Protein AF-A0A2H1KD50-F1 (afdb_monomer)

Radius of gyration: 16.43 Å; Cα contacts (8 Å, |Δi|>4): 13; chains: 1; bounding box: 30×27×50 Å

Solvent-accessible surface area (backbone atoms only — not comparable to full-atom values): 3876 Å² total; per-residue (Å²): 110,76,62,59,54,50,52,50,50,48,51,58,64,46,47,55,59,51,50,52,51,50,53,52,38,58,57,43,37,79,76,34,91,63,41,45,61,55,42,51,51,54,50,51,50,53,51,49,53,48,51,49,49,54,61,70,73,39,84,75,82,88,77,78,94,124

Secondary structure (DSSP, 8-state):
-HHHHHHHHHHHHHHHHHHHHHHHHHHHHHHSTTHHHHHHHHHHHHHHHHHHHHHHHSPP------

Mean predicted aligned error: 10.82 Å

Foldseek 3Di:
DVLVVVLVVVCVVVVVVLVVLVVVLVVVCVVDPCSVVVSVVVSVVVVVVVVVVSVVPPDDPPPDDD

pLDDT: mean 71.48, std 10.69, range [46.59, 85.44]

Nearest PDB structures (foldseek):
  8dbq-assembly1_J  TM=6.725E-01  e=5.704E+00  Escherichia coli

Structure (mmCIF, N/CA/C/O backbone):
data_AF-A0A2H1KD50-F1
#
_entry.id   AF-A0A2H1KD50-F1
#
loop_
_atom_site.group_PDB
_atom_site.id
_atom_site.type_symbol
_atom_site.label_atom_id
_atom_site.label_alt_id
_atom_site.label_comp_id
_atom_site.label_asym_id
_atom_site.label_entity_id
_atom_site.label_seq_id
_atom_site.pdbx_PDB_ins_code
_atom_site.Cartn_x
_atom_site.Cartn_y
_atom_site.Cartn_z
_atom_site.occupancy
_atom_site.B_iso_or_equiv
_atom_site.auth_seq_id
_atom_site.auth_comp_id
_atom_site.auth_asym_id
_atom_site.auth_atom_id
_atom_site.pdbx_PDB_model_num
ATOM 1 N N . MET A 1 1 ? -15.675 -4.679 22.267 1.00 50.53 1 MET A N 1
ATOM 2 C CA . MET A 1 1 ? -15.926 -5.870 21.420 1.00 50.53 1 MET A CA 1
ATOM 3 C C . MET A 1 1 ? -16.494 -5.554 20.030 1.00 50.53 1 MET A C 1
ATOM 5 O O . MET A 1 1 ? -15.859 -5.935 19.058 1.00 50.53 1 MET A O 1
ATOM 9 N N . ARG A 1 2 ? -17.644 -4.867 19.865 1.00 54.88 2 ARG A N 1
ATOM 10 C CA . ARG A 1 2 ? -18.234 -4.620 18.519 1.00 54.88 2 ARG A CA 1
ATOM 11 C C . ARG A 1 2 ? -17.350 -3.761 17.595 1.00 54.88 2 ARG A C 1
ATOM 13 O O . ARG A 1 2 ? -17.347 -3.961 16.387 1.00 54.88 2 ARG A O 1
ATOM 20 N N . GLU A 1 3 ? -16.585 -2.836 18.168 1.00 54.50 3 GLU A N 1
ATOM 21 C CA . GLU A 1 3 ? -15.676 -1.928 17.452 1.00 54.50 3 GLU A CA 1
ATOM 22 C C . GLU A 1 3 ? -14.361 -2.585 17.028 1.00 54.50 3 GLU A C 1
ATOM 24 O O . GLU A 1 3 ? -13.924 -2.383 15.900 1.00 54.50 3 GLU A O 1
ATOM 29 N N . GLU A 1 4 ? -13.772 -3.435 17.873 1.00 58.06 4 GLU A N 1
ATOM 30 C CA . GLU A 1 4 ? -12.609 -4.253 17.500 1.00 58.06 4 GLU A CA 1
ATOM 31 C C . GLU A 1 4 ? -12.956 -5.202 16.356 1.00 58.06 4 GLU A C 1
ATOM 33 O O . GLU A 1 4 ? -12.206 -5.289 15.389 1.00 58.06 4 GLU A O 1
ATOM 38 N N . ALA A 1 5 ? -14.133 -5.834 16.410 1.00 59.94 5 ALA A N 1
ATOM 39 C CA . ALA A 1 5 ? -14.626 -6.675 15.324 1.00 59.94 5 ALA A CA 1
ATOM 40 C C . ALA A 1 5 ? -14.842 -5.876 14.025 1.00 59.94 5 ALA A C 1
ATOM 42 O O . ALA A 1 5 ? -14.517 -6.360 12.945 1.00 59.94 5 ALA A O 1
ATOM 43 N N . ARG A 1 6 ? -15.332 -4.630 14.111 1.00 61.84 6 ARG A N 1
ATOM 44 C CA . ARG A 1 6 ? -15.538 -3.750 12.946 1.00 61.84 6 ARG A CA 1
ATOM 45 C C . ARG A 1 6 ? -14.220 -3.259 12.347 1.00 61.84 6 ARG A C 1
ATOM 47 O O . ARG A 1 6 ? -14.078 -3.217 11.131 1.00 61.84 6 ARG A O 1
ATOM 54 N N . ARG A 1 7 ? -13.246 -2.919 13.193 1.00 61.88 7 ARG A N 1
ATOM 55 C CA . ARG A 1 7 ? -11.898 -2.504 12.787 1.00 61.88 7 ARG A CA 1
ATOM 56 C C . ARG A 1 7 ? -11.132 -3.670 12.171 1.00 61.88 7 ARG A C 1
ATOM 58 O O . ARG A 1 7 ? -10.490 -3.488 11.146 1.00 61.88 7 ARG A O 1
ATOM 65 N N . SER A 1 8 ? -11.268 -4.862 12.751 1.00 63.66 8 SER A N 1
ATOM 66 C CA . SER A 1 8 ? -10.717 -6.105 12.214 1.00 63.66 8 SER A CA 1
ATOM 67 C C . SER A 1 8 ? -11.346 -6.442 10.859 1.00 63.66 8 SER A C 1
ATOM 69 O O . SER A 1 8 ? -10.609 -6.649 9.907 1.00 63.66 8 SER A O 1
ATOM 71 N N . LEU A 1 9 ? -12.674 -6.338 10.709 1.00 67.25 9 LEU A N 1
ATOM 72 C CA . LEU A 1 9 ? -13.363 -6.496 9.419 1.00 67.25 9 LEU A CA 1
ATOM 73 C C . LEU A 1 9 ? -12.923 -5.478 8.362 1.00 67.25 9 LEU A C 1
ATOM 75 O O . LEU A 1 9 ? -12.737 -5.852 7.209 1.00 67.25 9 LEU A O 1
ATOM 79 N N . LEU A 1 10 ? -12.745 -4.207 8.735 1.00 69.56 10 LEU A N 1
ATOM 80 C CA . LEU A 1 10 ? -12.216 -3.193 7.822 1.00 69.56 10 LEU A CA 1
ATOM 81 C C . LEU A 1 10 ? -10.781 -3.534 7.413 1.00 69.56 10 LEU A C 1
ATOM 83 O O . LEU A 1 10 ? -10.492 -3.557 6.224 1.00 69.56 10 LEU A O 1
ATOM 87 N N . LEU A 1 11 ? -9.907 -3.878 8.363 1.00 68.88 11 LEU A N 1
ATOM 88 C CA . LEU A 1 11 ? -8.543 -4.324 8.065 1.00 68.88 11 LEU A CA 1
ATOM 89 C C . LEU A 1 11 ? -8.520 -5.556 7.154 1.00 68.88 11 LEU A C 1
ATOM 91 O O . LEU A 1 11 ? -7.714 -5.602 6.234 1.00 68.88 11 LEU A O 1
ATOM 95 N N . THR A 1 12 ? -9.411 -6.525 7.365 1.00 74.19 12 THR A N 1
ATOM 96 C CA . THR A 1 12 ? -9.534 -7.714 6.511 1.00 74.19 12 THR A CA 1
ATOM 97 C C . THR A 1 12 ? -10.097 -7.373 5.128 1.00 74.19 12 THR A C 1
ATOM 99 O O . THR A 1 12 ? -9.649 -7.928 4.131 1.00 74.19 12 THR A O 1
ATOM 102 N N . GLY A 1 13 ? -11.048 -6.442 5.037 1.00 76.50 13 GLY A N 1
ATOM 103 C CA . GLY A 1 13 ? -11.593 -5.975 3.761 1.00 76.50 13 GLY A CA 1
ATOM 104 C C . GLY A 1 13 ? -10.609 -5.118 2.963 1.00 76.50 13 GLY A C 1
ATOM 105 O O . GLY A 1 13 ? -10.653 -5.118 1.738 1.00 76.50 13 GLY A O 1
ATOM 106 N N . LEU A 1 14 ? -9.703 -4.415 3.647 1.00 73.12 14 LEU A N 1
ATOM 107 C CA . LEU A 1 14 ? -8.700 -3.533 3.049 1.00 73.12 14 LEU A CA 1
ATOM 108 C C . LEU A 1 14 ? -7.381 -4.250 2.747 1.00 73.12 14 LEU A C 1
ATOM 110 O O . LEU A 1 14 ? -6.678 -3.856 1.818 1.00 73.12 14 LEU A O 1
ATOM 114 N N . SER A 1 15 ? -7.051 -5.323 3.470 1.00 77.38 15 SER A N 1
ATOM 115 C CA . SER A 1 15 ? -5.829 -6.099 3.239 1.00 77.38 15 SER A CA 1
ATOM 116 C C . SER A 1 15 ? -5.802 -6.735 1.851 1.00 77.38 15 SER A C 1
ATOM 118 O O . SER A 1 15 ? -4.756 -6.742 1.209 1.00 77.38 15 SER A O 1
ATOM 120 N N . TYR A 1 16 ? -6.948 -7.206 1.353 1.00 77.00 16 TYR A N 1
ATOM 121 C CA . TYR A 1 16 ? -7.059 -7.791 0.018 1.00 77.00 16 TYR A CA 1
ATOM 122 C C . TYR A 1 16 ? -6.745 -6.790 -1.116 1.00 77.00 16 TYR A C 1
ATOM 124 O O . TYR A 1 16 ? -5.832 -7.060 -1.899 1.00 77.00 16 TYR A O 1
ATOM 132 N N . PRO A 1 17 ? -7.401 -5.615 -1.217 1.00 78.06 17 PRO A N 1
ATOM 133 C CA . PRO A 1 17 ? -7.061 -4.625 -2.238 1.00 78.06 17 PRO A CA 1
ATOM 134 C C . PRO A 1 17 ? -5.645 -4.058 -2.070 1.00 78.06 17 PRO A C 1
ATOM 136 O O . PRO A 1 17 ? -4.980 -3.818 -3.075 1.00 78.06 17 PRO A O 1
ATOM 139 N N . LEU A 1 18 ? -5.141 -3.911 -0.837 1.00 79.19 18 LEU A N 1
ATOM 140 C CA . LEU A 1 18 ? -3.746 -3.520 -0.586 1.00 79.19 18 LEU A CA 1
ATOM 141 C C . LEU A 1 18 ? -2.751 -4.552 -1.131 1.00 79.19 18 LEU A C 1
ATOM 143 O O . LEU A 1 18 ? -1.763 -4.190 -1.767 1.00 79.19 18 LEU A O 1
ATOM 147 N N . PHE A 1 19 ? -3.028 -5.838 -0.928 1.00 81.12 19 PHE A N 1
ATOM 148 C CA . PHE A 1 19 ? -2.202 -6.924 -1.444 1.00 81.12 19 PHE A CA 1
ATOM 149 C C . PHE A 1 19 ? -2.198 -6.958 -2.978 1.00 81.12 19 PHE A C 1
ATOM 151 O O . PHE A 1 19 ? -1.134 -7.021 -3.595 1.00 81.12 19 PHE A O 1
ATOM 158 N N . ILE A 1 20 ? -3.373 -6.835 -3.601 1.00 83.31 20 ILE A N 1
ATOM 159 C CA . ILE A 1 20 ? -3.511 -6.784 -5.063 1.00 83.31 20 ILE A CA 1
ATOM 160 C C . ILE A 1 20 ? -2.790 -5.563 -5.645 1.00 83.31 20 ILE A C 1
ATOM 162 O O . ILE A 1 20 ? -2.045 -5.701 -6.615 1.00 83.31 20 ILE A O 1
ATOM 166 N N . ALA A 1 21 ? -2.944 -4.384 -5.036 1.00 82.00 21 ALA A N 1
ATOM 167 C CA . ALA A 1 21 ? -2.237 -3.179 -5.460 1.00 82.00 21 ALA A CA 1
ATOM 168 C C . ALA A 1 21 ? -0.712 -3.352 -5.374 1.00 82.00 21 ALA A C 1
ATOM 170 O O . ALA A 1 21 ? -0.011 -2.961 -6.304 1.00 82.00 21 ALA A O 1
ATOM 171 N N . GLY A 1 22 ? -0.204 -4.003 -4.321 1.00 79.94 22 GLY A N 1
ATOM 172 C CA . GLY A 1 22 ? 1.214 -4.344 -4.185 1.00 79.94 22 GLY A CA 1
ATOM 173 C C . GLY A 1 22 ? 1.726 -5.273 -5.290 1.00 79.94 22 GLY A C 1
ATOM 174 O O . GLY A 1 22 ? 2.797 -5.031 -5.842 1.00 79.94 22 GLY A O 1
ATOM 175 N N . ILE A 1 23 ? 0.948 -6.293 -5.673 1.00 83.81 23 ILE A N 1
ATOM 176 C CA . ILE A 1 23 ? 1.297 -7.192 -6.787 1.00 83.81 23 ILE A CA 1
ATOM 177 C C . ILE A 1 23 ? 1.337 -6.426 -8.112 1.00 83.81 23 ILE A C 1
ATOM 179 O O . ILE A 1 23 ? 2.290 -6.567 -8.876 1.00 83.81 23 ILE A O 1
ATOM 183 N N . ILE A 1 24 ? 0.332 -5.591 -8.385 1.00 83.38 24 ILE A N 1
ATOM 184 C CA . ILE A 1 24 ? 0.291 -4.774 -9.606 1.00 83.38 24 ILE A CA 1
ATOM 185 C C . ILE A 1 24 ? 1.512 -3.852 -9.662 1.00 83.38 24 ILE A C 1
ATOM 187 O O . ILE A 1 24 ? 2.155 -3.741 -10.707 1.00 83.38 24 ILE A O 1
ATOM 191 N N . LEU A 1 25 ? 1.876 -3.239 -8.535 1.00 78.50 25 LEU A N 1
ATOM 192 C CA . LEU A 1 25 ? 3.080 -2.421 -8.414 1.00 78.50 25 LEU A CA 1
ATOM 193 C C . LEU A 1 25 ? 4.349 -3.216 -8.702 1.00 78.50 25 LEU A C 1
ATOM 195 O O . LEU A 1 25 ? 5.210 -2.744 -9.437 1.00 78.50 25 LEU A O 1
ATOM 199 N N . LEU A 1 26 ? 4.448 -4.433 -8.165 1.00 79.12 26 LEU A N 1
ATOM 200 C CA . LEU A 1 26 ? 5.591 -5.310 -8.381 1.00 79.12 26 LEU A CA 1
ATOM 201 C C . LEU A 1 26 ? 5.749 -5.689 -9.855 1.00 79.12 26 LEU A C 1
ATOM 203 O O . LEU A 1 26 ? 6.870 -5.686 -10.342 1.00 79.12 26 LEU A O 1
ATOM 207 N N . PHE A 1 27 ? 4.661 -5.980 -10.573 1.00 80.56 27 PHE A N 1
ATOM 208 C CA . PHE A 1 27 ? 4.716 -6.301 -12.006 1.00 80.56 27 PHE A CA 1
ATOM 209 C C . PHE A 1 27 ? 4.987 -5.072 -12.879 1.00 80.56 27 PHE A C 1
ATOM 211 O O . PHE A 1 27 ? 5.785 -5.134 -13.813 1.00 80.56 27 PHE A O 1
ATOM 218 N N . THR A 1 28 ? 4.363 -3.936 -12.565 1.00 77.06 28 THR A N 1
ATOM 219 C CA . THR A 1 28 ? 4.566 -2.690 -13.323 1.00 77.06 28 THR A CA 1
ATOM 220 C C . THR A 1 28 ? 5.968 -2.116 -13.136 1.00 77.06 28 THR A C 1
ATOM 222 O O . THR A 1 28 ? 6.534 -1.570 -14.084 1.00 77.06 28 THR A O 1
ATOM 225 N N . ALA A 1 29 ? 6.568 -2.316 -11.961 1.00 74.00 29 ALA A N 1
ATOM 226 C CA . ALA A 1 29 ? 7.951 -1.971 -11.648 1.00 74.00 29 ALA A CA 1
ATOM 227 C C . ALA A 1 29 ? 8.980 -2.578 -12.606 1.00 74.00 29 ALA A C 1
ATOM 229 O O . ALA A 1 29 ? 9.983 -1.941 -12.919 1.00 74.00 29 ALA A 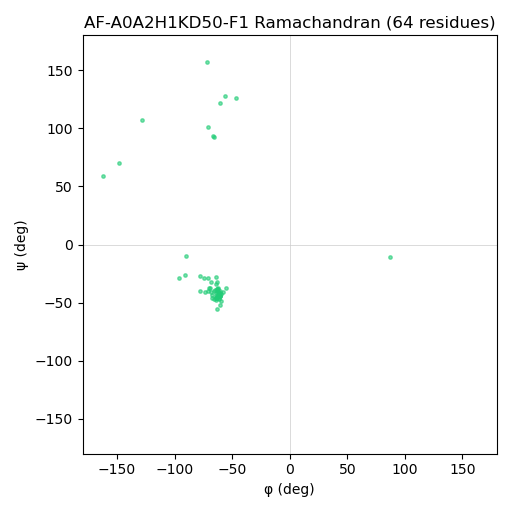O 1
ATOM 230 N N . ILE A 1 30 ? 8.732 -3.811 -13.052 1.00 77.19 30 ILE A N 1
ATOM 231 C CA . ILE A 1 30 ? 9.635 -4.562 -13.933 1.00 77.19 30 ILE A CA 1
ATOM 232 C C . ILE A 1 30 ? 9.566 -4.018 -15.364 1.00 77.19 30 ILE A C 1
ATOM 234 O O . ILE A 1 30 ? 10.535 -4.092 -16.11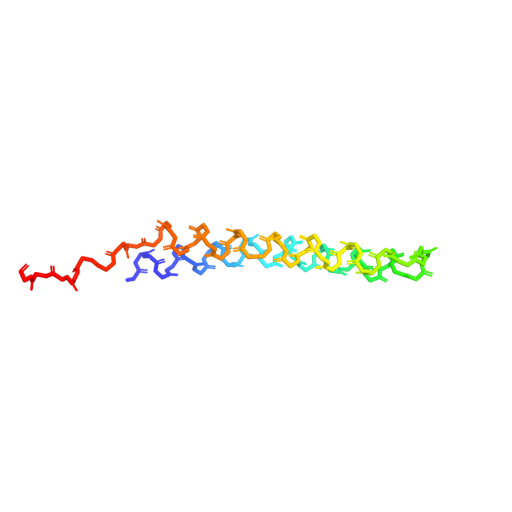2 1.00 77.19 30 ILE A O 1
ATOM 238 N N . THR A 1 31 ? 8.410 -3.470 -15.744 1.00 78.19 31 THR A N 1
ATOM 239 C CA . THR A 1 31 ? 8.128 -3.000 -17.106 1.00 78.19 31 THR A CA 1
ATOM 240 C C . THR A 1 31 ? 8.345 -1.503 -17.309 1.00 78.19 31 THR A C 1
ATOM 242 O O . THR A 1 31 ? 8.640 -1.083 -18.424 1.00 78.19 31 THR A O 1
ATOM 245 N N . VAL A 1 32 ? 8.185 -0.685 -16.264 1.00 76.12 32 VAL A N 1
ATOM 246 C CA . VAL A 1 32 ? 8.192 0.779 -16.372 1.00 76.12 32 VAL A CA 1
ATOM 247 C C . VAL A 1 32 ? 9.175 1.374 -15.355 1.00 76.12 32 VAL A C 1
ATOM 249 O O . VAL A 1 32 ? 8.883 1.410 -14.154 1.00 76.12 32 VAL A O 1
ATOM 252 N N . PRO A 1 33 ? 10.333 1.886 -15.809 1.00 67.12 33 PRO A N 1
ATOM 253 C CA . PRO A 1 33 ? 11.281 2.582 -14.946 1.00 67.12 33 PRO A CA 1
ATOM 254 C C . PRO A 1 33 ? 10.601 3.760 -14.234 1.00 67.12 33 PRO A C 1
ATOM 256 O O . PRO A 1 33 ? 9.956 4.590 -14.867 1.00 67.12 33 PRO A O 1
ATOM 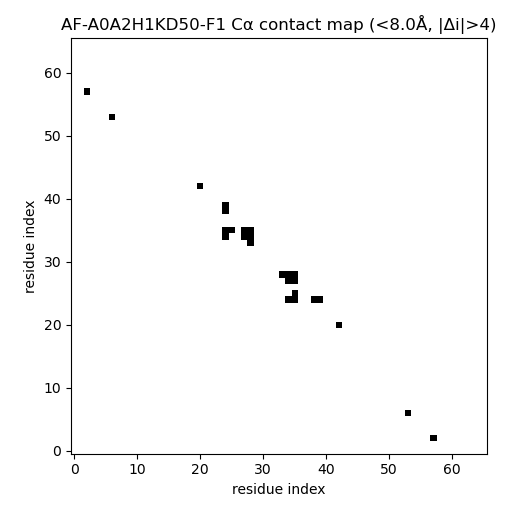259 N N . GLY A 1 34 ? 10.718 3.829 -12.906 1.00 69.50 34 GLY A N 1
ATOM 260 C CA . GLY A 1 34 ? 10.101 4.887 -12.090 1.00 69.50 34 GLY A CA 1
ATOM 261 C C . GLY A 1 34 ? 8.656 4.621 -11.641 1.00 69.50 34 GLY A C 1
ATOM 262 O O . GLY A 1 34 ? 8.185 5.297 -10.724 1.00 69.50 34 GLY A O 1
ATOM 263 N N . ALA A 1 35 ? 7.978 3.594 -12.172 1.00 73.00 35 ALA A N 1
ATOM 264 C CA . ALA A 1 35 ? 6.645 3.200 -11.700 1.00 73.00 35 ALA A CA 1
ATOM 265 C C . ALA A 1 35 ? 6.652 2.713 -10.244 1.00 73.00 35 ALA A C 1
ATOM 267 O O . ALA A 1 35 ? 5.672 2.908 -9.532 1.00 73.00 35 ALA A O 1
ATOM 268 N N . VAL A 1 36 ? 7.777 2.167 -9.765 1.00 73.62 36 VAL A N 1
ATOM 269 C CA . VAL A 1 36 ? 7.965 1.819 -8.346 1.00 73.62 36 VAL A CA 1
ATOM 270 C C . VAL A 1 36 ? 7.827 3.045 -7.454 1.00 73.62 36 VAL A C 1
ATOM 272 O O . VAL A 1 36 ? 7.124 2.991 -6.454 1.00 73.62 36 VAL A O 1
ATOM 275 N N . LEU A 1 37 ? 8.494 4.150 -7.792 1.00 75.06 37 LEU A N 1
ATOM 276 C CA . LEU A 1 37 ? 8.519 5.367 -6.975 1.00 75.06 37 LEU A CA 1
ATOM 277 C C . LEU A 1 37 ? 7.143 6.035 -6.945 1.00 75.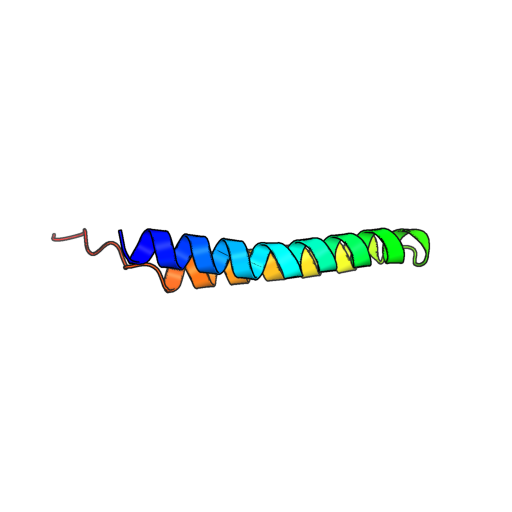06 37 LEU A C 1
ATOM 279 O O . LEU A 1 37 ? 6.636 6.355 -5.872 1.00 75.06 37 LEU A O 1
ATOM 283 N N . LEU A 1 38 ? 6.508 6.172 -8.112 1.00 74.81 38 LEU A N 1
ATOM 284 C CA . LEU A 1 38 ? 5.157 6.727 -8.213 1.00 74.81 38 LEU A CA 1
ATOM 285 C C . LEU A 1 38 ? 4.127 5.821 -7.536 1.00 74.81 38 LEU A C 1
ATOM 287 O O . LEU A 1 38 ? 3.313 6.288 -6.743 1.00 74.81 38 LEU A O 1
ATOM 291 N N . GLY A 1 39 ? 4.187 4.519 -7.805 1.00 75.81 39 GLY A N 1
ATOM 292 C CA . GLY A 1 39 ? 3.252 3.558 -7.244 1.00 75.81 39 GLY A CA 1
ATOM 293 C C . GLY A 1 39 ? 3.416 3.403 -5.732 1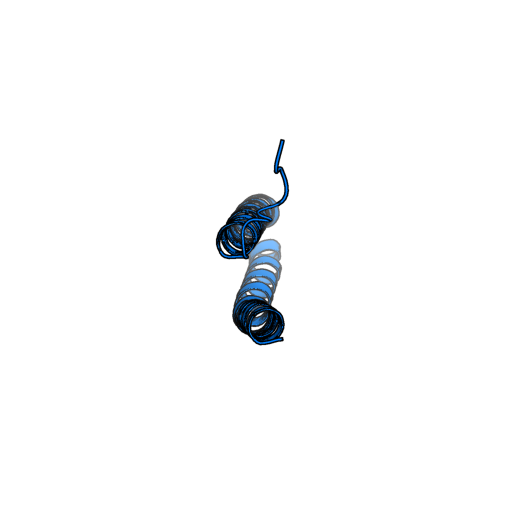.00 75.81 39 GLY A C 1
ATOM 294 O O . GLY A 1 39 ? 2.420 3.425 -5.018 1.00 75.81 39 GLY A O 1
ATOM 295 N N . SER A 1 40 ? 4.644 3.317 -5.215 1.00 77.38 40 SER A N 1
ATOM 296 C CA . SER A 1 40 ? 4.883 3.238 -3.768 1.00 77.38 40 SER A CA 1
ATOM 297 C C . SER A 1 40 ? 4.450 4.516 -3.054 1.00 77.38 40 SER A C 1
ATOM 299 O O . SER A 1 40 ? 3.832 4.426 -1.997 1.00 77.38 40 SER A O 1
ATOM 301 N N . GLY A 1 41 ? 4.679 5.693 -3.648 1.00 81.06 41 GLY A N 1
ATOM 302 C CA . GLY A 1 41 ? 4.188 6.965 -3.119 1.00 81.06 41 GLY A CA 1
ATOM 303 C C . GLY A 1 41 ? 2.662 7.008 -3.021 1.00 81.06 41 GLY A C 1
ATOM 304 O O . GLY A 1 41 ? 2.121 7.261 -1.947 1.00 81.06 41 GLY A O 1
ATOM 305 N N . VAL A 1 42 ? 1.957 6.689 -4.112 1.00 80.38 42 VAL A N 1
ATOM 306 C CA . VAL A 1 42 ? 0.482 6.648 -4.137 1.00 80.38 42 VAL A CA 1
ATOM 307 C C . VAL A 1 42 ? -0.064 5.596 -3.166 1.00 80.38 42 VAL A C 1
ATOM 309 O O . VAL A 1 42 ? -1.025 5.859 -2.445 1.00 80.38 42 VAL A O 1
ATOM 312 N N . PHE A 1 43 ? 0.573 4.428 -3.089 1.00 80.81 43 PHE A N 1
ATOM 313 C CA . PHE A 1 43 ? 0.200 3.358 -2.167 1.00 80.81 43 PHE A CA 1
ATOM 314 C C . PHE A 1 43 ? 0.348 3.779 -0.698 1.00 80.81 43 PHE A C 1
ATOM 316 O O . PHE A 1 43 ? -0.564 3.570 0.101 1.00 80.81 43 PHE A O 1
ATOM 323 N N . LEU A 1 44 ? 1.460 4.432 -0.345 1.00 81.69 44 LEU A N 1
ATOM 324 C CA . LEU A 1 44 ? 1.701 4.956 1.002 1.00 81.69 44 LEU A CA 1
ATOM 325 C C . LEU A 1 44 ? 0.727 6.082 1.369 1.00 81.69 44 LEU A C 1
ATOM 327 O O . LEU A 1 44 ? 0.238 6.107 2.497 1.00 81.69 44 LEU A O 1
ATOM 331 N N . ILE A 1 45 ? 0.402 6.977 0.430 1.00 85.44 45 ILE A N 1
ATOM 332 C CA . ILE A 1 45 ? -0.615 8.023 0.629 1.00 85.44 45 ILE A CA 1
ATOM 333 C C . ILE A 1 45 ? -1.981 7.384 0.906 1.00 85.44 45 ILE A C 1
ATOM 335 O O . ILE A 1 45 ? -2.633 7.749 1.884 1.00 85.44 45 ILE A O 1
ATOM 339 N N . GLY A 1 46 ? -2.376 6.386 0.108 1.00 79.75 46 GLY A N 1
ATOM 340 C CA . GLY A 1 46 ? -3.634 5.66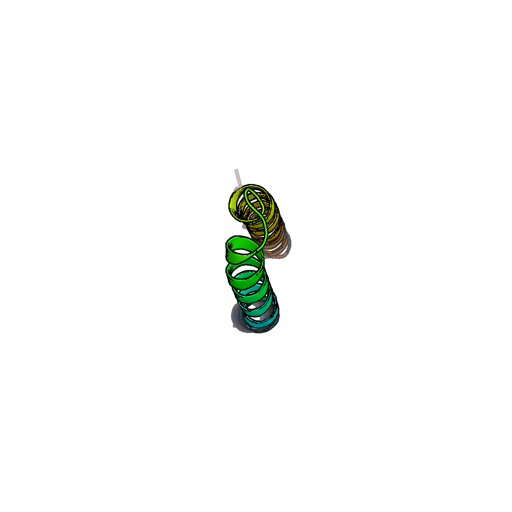1 0.289 1.00 79.75 46 GLY A CA 1
ATOM 341 C C . GLY A 1 46 ? -3.721 4.942 1.637 1.00 79.75 46 GLY A C 1
ATOM 342 O O . GLY A 1 46 ? -4.729 5.063 2.330 1.00 79.75 46 GLY A O 1
ATOM 343 N N . ILE A 1 47 ? -2.651 4.255 2.064 1.00 80.75 47 ILE A N 1
ATOM 344 C CA . ILE A 1 47 ? -2.578 3.652 3.407 1.00 80.75 47 ILE A CA 1
ATOM 345 C C . ILE A 1 47 ? -2.690 4.723 4.491 1.00 80.75 47 ILE A C 1
ATOM 347 O O . ILE A 1 47 ? -3.399 4.524 5.475 1.00 80.75 47 ILE A O 1
ATOM 351 N N . ASN A 1 48 ? -1.997 5.851 4.344 1.00 83.19 48 ASN A N 1
ATOM 352 C CA . ASN A 1 48 ? -2.011 6.908 5.346 1.00 83.19 48 ASN A CA 1
ATOM 353 C C . ASN A 1 48 ? -3.414 7.511 5.514 1.00 83.19 48 ASN A C 1
ATOM 355 O O . ASN A 1 48 ? -3.899 7.642 6.637 1.00 83.19 48 ASN A O 1
ATOM 359 N N . GLU A 1 49 ? -4.099 7.818 4.413 1.00 79.81 49 GLU A N 1
ATOM 360 C CA . GLU A 1 49 ? -5.468 8.340 4.444 1.00 79.81 49 GLU A CA 1
ATOM 361 C C . GLU A 1 49 ? -6.448 7.324 5.042 1.00 79.81 49 GLU A C 1
ATOM 363 O O . GLU A 1 49 ? -7.303 7.677 5.853 1.00 79.81 49 GLU A O 1
ATOM 368 N N . LEU A 1 50 ? -6.254 6.040 4.740 1.00 76.38 50 LEU A N 1
ATOM 369 C CA . LEU A 1 50 ? -7.018 4.944 5.319 1.00 76.38 50 LEU A CA 1
ATOM 370 C C . LEU A 1 50 ? -6.796 4.806 6.831 1.00 76.38 50 LEU A C 1
ATOM 372 O O . LEU A 1 50 ? -7.752 4.661 7.593 1.00 76.38 50 LEU A O 1
ATOM 376 N N . CYS A 1 51 ? -5.546 4.900 7.285 1.00 78.00 51 CYS A N 1
ATOM 377 C CA . CYS A 1 51 ? -5.192 4.912 8.701 1.00 78.00 51 CYS A CA 1
ATOM 378 C C . CYS A 1 51 ? -5.823 6.108 9.423 1.00 78.00 51 CYS A C 1
ATOM 380 O O . CYS A 1 51 ? -6.391 5.938 10.503 1.00 78.00 51 CYS A O 1
ATOM 382 N N . VAL A 1 52 ? -5.788 7.300 8.818 1.00 83.00 52 VAL A N 1
ATOM 383 C CA . VAL A 1 52 ? -6.443 8.507 9.348 1.00 83.00 52 VAL A CA 1
ATOM 384 C C . VAL A 1 52 ? -7.960 8.336 9.384 1.00 83.00 52 VAL A C 1
ATOM 386 O O . VAL A 1 52 ? -8.583 8.691 10.383 1.00 83.00 52 VAL A O 1
ATOM 389 N N . TYR A 1 53 ? -8.568 7.756 8.349 1.00 77.69 53 TYR A N 1
ATOM 390 C CA . TYR A 1 53 ? -9.999 7.467 8.317 1.00 77.69 53 TYR A CA 1
ATOM 391 C C . TYR A 1 53 ? -10.395 6.498 9.434 1.00 77.69 53 TYR A C 1
ATOM 393 O O . TYR A 1 53 ? -11.338 6.764 10.177 1.00 77.69 53 TYR A O 1
ATOM 401 N N . ILE A 1 54 ? -9.638 5.416 9.628 1.00 73.25 54 ILE A N 1
ATOM 402 C CA . ILE A 1 54 ? -9.850 4.459 10.722 1.00 73.25 54 ILE A CA 1
ATOM 403 C C . ILE A 1 54 ? -9.648 5.131 12.091 1.00 73.25 54 ILE A C 1
ATOM 405 O O . ILE A 1 54 ? -10.385 4.842 13.031 1.00 73.25 54 ILE A O 1
ATOM 409 N N . ALA A 1 55 ? -8.672 6.034 12.226 1.00 76.00 55 ALA A N 1
ATOM 410 C CA . ALA A 1 55 ? -8.430 6.774 13.464 1.00 76.00 55 ALA A CA 1
ATOM 411 C C . ALA A 1 55 ? -9.548 7.784 13.775 1.00 76.00 55 ALA A C 1
ATOM 413 O O . ALA A 1 55 ? -9.923 7.932 14.934 1.00 76.00 55 ALA A O 1
ATOM 414 N N . ARG A 1 56 ? -10.112 8.442 12.753 1.00 73.56 56 ARG A N 1
ATOM 415 C CA . ARG A 1 56 ? -11.231 9.393 12.886 1.00 73.56 56 ARG A CA 1
ATOM 416 C C . ARG A 1 56 ? -12.593 8.723 13.062 1.00 73.56 56 ARG A C 1
ATOM 418 O O . ARG A 1 56 ? -13.489 9.334 13.631 1.00 73.56 56 ARG A O 1
ATOM 425 N N . THR A 1 57 ? -12.764 7.508 12.546 1.00 67.94 57 THR A N 1
ATOM 426 C CA . THR A 1 57 ? -14.000 6.720 12.701 1.00 67.94 57 THR A CA 1
ATOM 427 C C . THR A 1 57 ? -13.996 5.831 13.944 1.00 67.94 57 THR A C 1
ATOM 429 O O . THR A 1 57 ? -15.041 5.286 14.294 1.00 67.94 57 THR A O 1
ATOM 432 N N . GLY A 1 58 ? -12.855 5.700 14.628 1.00 60.91 58 GLY A N 1
ATOM 433 C CA . GLY A 1 58 ? -12.786 5.158 15.982 1.00 60.91 58 GLY A CA 1
ATOM 434 C C . GLY A 1 58 ? -13.364 6.140 17.010 1.00 60.91 58 GLY A C 1
ATOM 435 O O . GLY A 1 58 ? -13.406 7.345 16.752 1.00 60.91 58 GLY A O 1
ATOM 436 N N . PRO A 1 59 ? -13.813 5.660 18.180 1.00 51.62 59 PRO A N 1
ATOM 437 C CA . PRO A 1 59 ? -14.357 6.525 19.212 1.00 51.62 59 PRO A CA 1
ATOM 438 C C . PRO A 1 59 ? -13.271 7.518 19.630 1.00 51.62 59 PRO A C 1
ATOM 440 O O . PRO A 1 59 ? -12.181 7.125 20.049 1.00 51.62 59 PRO A O 1
ATOM 443 N N . VAL A 1 60 ? -13.565 8.814 19.498 1.00 54.69 60 VAL A N 1
ATOM 444 C CA . VAL A 1 60 ? -12.791 9.884 20.135 1.00 54.69 60 VAL A CA 1
ATOM 445 C C . VAL A 1 60 ? -12.567 9.464 21.589 1.00 54.69 60 VAL A C 1
ATOM 447 O O . VAL A 1 60 ? -13.560 9.180 22.268 1.00 54.69 60 VAL A O 1
ATOM 450 N N . PRO A 1 61 ? -11.327 9.420 22.109 1.00 49.53 61 PRO A N 1
ATOM 451 C CA . PRO A 1 61 ? -11.137 9.306 23.540 1.00 49.53 61 PRO A CA 1
ATOM 452 C C . PRO A 1 61 ? -11.668 10.607 24.149 1.00 49.53 61 PRO A C 1
ATOM 454 O O . PRO A 1 61 ? -10.975 11.618 24.225 1.00 49.53 61 PRO A O 1
ATOM 457 N N . ARG A 1 62 ? -12.948 10.609 24.536 1.00 55.56 62 ARG A N 1
ATOM 458 C CA . ARG A 1 62 ? -13.477 11.571 25.498 1.00 55.56 62 ARG A CA 1
ATOM 459 C C . ARG A 1 62 ? -12.798 11.258 26.821 1.00 55.56 62 ARG A C 1
ATOM 461 O O . ARG A 1 62 ? -13.217 10.370 27.551 1.00 55.56 62 ARG A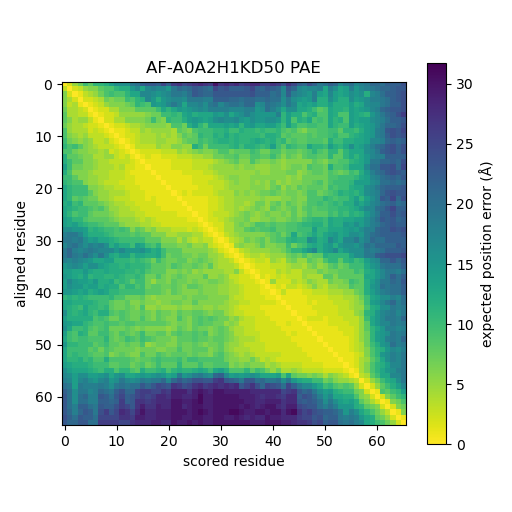 O 1
ATOM 468 N N . GLY A 1 63 ? -11.701 11.956 27.058 1.00 54.16 63 GLY A N 1
ATOM 469 C CA . GLY A 1 63 ? -10.871 11.820 28.240 1.00 54.16 63 GLY A CA 1
ATOM 470 C C . GLY A 1 63 ? -9.982 13.042 28.393 1.00 54.16 63 GLY A C 1
ATOM 471 O O . GLY A 1 63 ? -8.766 12.920 28.373 1.00 54.16 63 GLY A O 1
ATOM 472 N N . MET A 1 64 ? -10.595 14.219 28.497 1.00 49.72 64 MET A N 1
ATOM 473 C CA . MET A 1 64 ? -9.980 15.376 29.141 1.00 49.72 64 MET A CA 1
ATOM 474 C C . MET A 1 64 ? -11.104 16.197 29.776 1.00 49.72 64 MET A C 1
ATOM 476 O O . MET A 1 64 ? -11.501 17.247 29.283 1.00 49.72 64 MET A O 1
ATOM 480 N N . ASP A 1 65 ? -11.674 15.613 30.827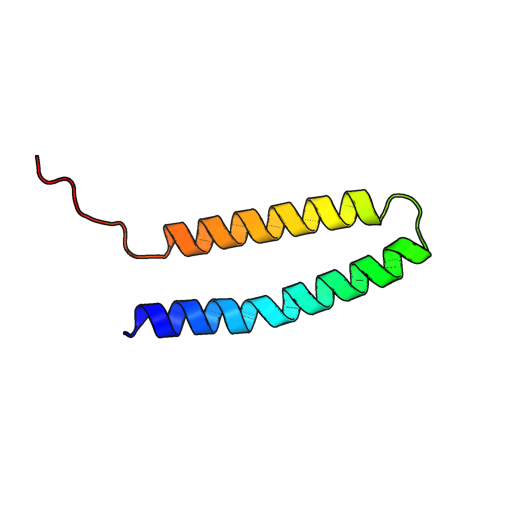 1.00 49.16 65 ASP A N 1
ATOM 481 C CA . ASP A 1 65 ? -12.385 16.345 31.867 1.00 49.16 65 ASP A CA 1
ATOM 482 C C . ASP A 1 65 ? -11.309 17.104 32.661 1.00 49.16 65 ASP A C 1
ATOM 484 O O . ASP A 1 65 ? -10.535 16.501 33.413 1.00 49.16 65 ASP A O 1
ATOM 488 N N . ARG A 1 66 ? -11.175 18.400 32.383 1.00 46.59 66 ARG A N 1
ATOM 489 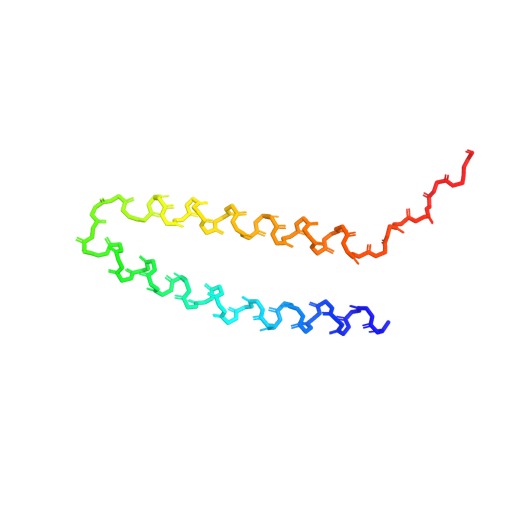C CA . ARG A 1 66 ? -10.615 19.413 33.280 1.00 46.59 66 ARG A CA 1
ATOM 490 C C . ARG A 1 66 ? -11.318 20.731 33.021 1.00 46.59 66 ARG A C 1
ATOM 492 O O . ARG A 1 66 ? -11.439 21.091 31.829 1.00 46.59 66 ARG A O 1
#

Sequence (66 aa):
MREEARRSLLLTGLSYPLFIAGIILLFTAITVPGAVLLGSGVFLIGINELCVYIARTGPVPRGMDR